Protein AF-A0A968APL3-F1 (afdb_monomer_lite)

Radius of gyration: 13.15 Å; chains: 1; bounding box: 33×28×32 Å

Secondary structure (DSSP, 8-state):
-EEEE--S-SS-TTEEEEEHHHHHHHT--TT-EEEEEEE-TTS-EEEEEEEEEEEE--S-HHHHHH-EEE-HHHHHHHTT-TT-----

Foldseek 3Di:
DFPDFDDDDDPQQQAKEAQQQLCVVVVHDQQDKDKDWDQAPVRDIFIDIHGYGGYDDPVDPVRSNDPMDHDPVNVCVRRVVVPDDDDD

Sequence (88 aa):
KIEAGKFFEGDTSNKVIVGYKLLENLNAEIGDSIVILAQGYDGILGNLIFEIWGTVKTGSGEFDRGAVFIGLSKLQELLAMGGRLSVI

pLDDT: mean 85.05, std 13.17, range [43.41, 96.0]

Structure (mmCIF, N/CA/C/O backbone):
data_AF-A0A968APL3-F1
#
_entry.id   AF-A0A968APL3-F1
#
loop_
_atom_site.group_PDB
_atom_site.id
_atom_site.type_symbol
_atom_site.label_atom_id
_atom_site.label_alt_id
_atom_site.label_comp_id
_atom_site.label_asym_id
_atom_site.label_entity_id
_atom_site.label_seq_id
_atom_site.pdbx_PDB_ins_code
_atom_site.Cartn_x
_atom_site.Cartn_y
_atom_site.Cartn_z
_atom_site.occupancy
_atom_site.B_iso_or_equiv
_atom_site.auth_seq_id
_atom_site.auth_comp_id
_atom_site.auth_asym_id
_atom_site.auth_atom_id
_atom_site.pdbx_PDB_model_num
ATOM 1 N N . LYS A 1 1 ? -1.257 -0.427 14.545 1.00 56.50 1 LYS A N 1
ATOM 2 C CA . LYS A 1 1 ? -1.970 -1.701 14.840 1.00 56.50 1 LYS A CA 1
ATOM 3 C C . LYS A 1 1 ? -2.789 -2.049 13.599 1.00 56.50 1 LYS A C 1
ATOM 5 O O . LYS A 1 1 ? -3.345 -1.124 13.019 1.00 56.50 1 LYS A O 1
ATOM 10 N N . ILE A 1 2 ? -2.814 -3.305 13.146 1.00 59.69 2 ILE A N 1
ATOM 11 C CA . ILE A 1 2 ? -3.699 -3.706 12.033 1.00 59.69 2 ILE A CA 1
ATOM 12 C C . ILE A 1 2 ? -5.129 -3.661 12.570 1.00 59.69 2 ILE A C 1
ATOM 14 O O . ILE A 1 2 ? -5.379 -4.238 13.630 1.00 59.69 2 ILE A O 1
ATOM 18 N N . GLU A 1 3 ? -6.020 -2.923 11.909 1.00 65.50 3 GLU A N 1
ATOM 19 C CA . GLU A 1 3 ? -7.427 -2.862 12.333 1.00 65.50 3 GLU A CA 1
ATOM 20 C C . GLU A 1 3 ? -8.275 -3.943 11.660 1.00 65.50 3 GLU A C 1
ATOM 22 O O . GLU A 1 3 ? -9.126 -4.521 12.331 1.00 65.50 3 GLU A O 1
ATOM 27 N N . ALA A 1 4 ? -8.002 -4.286 10.396 1.00 65.06 4 ALA A N 1
ATOM 28 C CA . ALA A 1 4 ? -8.659 -5.395 9.706 1.00 65.06 4 ALA A CA 1
ATOM 29 C C . ALA A 1 4 ? -7.769 -5.985 8.596 1.00 65.06 4 ALA A C 1
ATOM 31 O O . ALA A 1 4 ? -6.962 -5.275 7.993 1.00 65.06 4 ALA A O 1
ATOM 32 N N . GLY A 1 5 ? -7.925 -7.285 8.327 1.00 64.00 5 GLY A N 1
ATOM 33 C CA . GLY A 1 5 ? -7.109 -8.047 7.371 1.00 64.00 5 GLY A CA 1
ATOM 34 C C . GLY A 1 5 ? -5.965 -8.831 8.025 1.00 64.00 5 GLY A C 1
ATOM 35 O O . GLY A 1 5 ? -5.837 -8.873 9.250 1.00 64.00 5 GLY A O 1
ATOM 36 N N . LYS A 1 6 ? -5.136 -9.488 7.206 1.00 63.09 6 LYS A N 1
ATOM 37 C CA . LYS A 1 6 ? -3.947 -10.225 7.672 1.00 63.09 6 LYS A CA 1
ATOM 38 C C . LYS A 1 6 ? -2.676 -9.469 7.285 1.00 63.09 6 LYS A C 1
ATOM 40 O O . LYS A 1 6 ? -2.607 -8.881 6.211 1.00 63.09 6 LYS A O 1
ATOM 45 N N . PHE A 1 7 ? -1.655 -9.493 8.143 1.00 61.28 7 PHE A N 1
ATOM 46 C CA . PHE A 1 7 ? -0.314 -9.063 7.732 1.00 61.28 7 PHE A CA 1
ATOM 47 C C . PHE A 1 7 ? 0.249 -10.060 6.708 1.00 61.28 7 PHE A C 1
ATOM 49 O O . PHE A 1 7 ? -0.271 -11.169 6.597 1.00 61.28 7 PHE A O 1
ATOM 56 N N . PHE 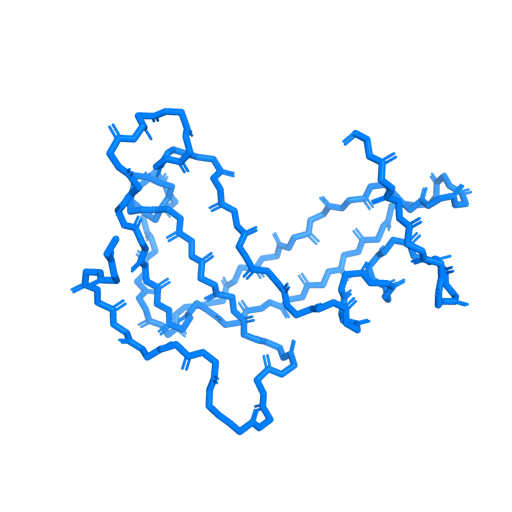A 1 8 ? 1.265 -9.665 5.940 1.00 59.69 8 PHE A N 1
ATOM 57 C CA . PHE A 1 8 ? 1.835 -10.480 4.862 1.00 59.69 8 PHE A CA 1
ATOM 58 C C . PHE A 1 8 ? 2.197 -11.910 5.336 1.00 59.69 8 PHE A C 1
ATOM 60 O O . PHE A 1 8 ? 3.212 -12.108 5.997 1.00 59.69 8 PHE A O 1
ATOM 67 N N . GLU A 1 9 ? 1.372 -12.907 4.997 1.00 56.94 9 GLU A N 1
ATOM 68 C CA . GLU A 1 9 ? 1.604 -14.339 5.237 1.00 56.94 9 GLU A CA 1
ATOM 69 C C . GLU A 1 9 ? 1.488 -15.086 3.897 1.00 56.94 9 GLU A C 1
ATOM 71 O O . GLU A 1 9 ? 0.444 -15.031 3.245 1.00 56.94 9 GLU A O 1
ATOM 76 N N . GLY A 1 10 ? 2.549 -15.786 3.476 1.00 61.19 10 GLY A N 1
ATOM 77 C CA . GLY A 1 10 ? 2.599 -16.517 2.197 1.00 61.19 10 GLY A CA 1
ATOM 78 C C . GLY A 1 10 ? 2.973 -15.654 0.981 1.00 61.19 10 GLY A C 1
ATOM 79 O O . GLY A 1 10 ? 3.508 -14.553 1.131 1.00 61.19 10 GLY A O 1
ATOM 80 N N . ASP A 1 11 ? 2.713 -16.158 -0.235 1.00 62.72 11 ASP A N 1
ATOM 81 C CA . ASP A 1 11 ? 2.908 -15.389 -1.474 1.00 62.72 11 ASP A CA 1
ATOM 82 C C . ASP A 1 11 ? 1.864 -14.269 -1.551 1.00 62.72 11 ASP A C 1
ATOM 84 O O . ASP A 1 11 ? 0.698 -14.455 -1.898 1.00 62.72 11 ASP A O 1
ATOM 88 N N . THR A 1 12 ? 2.298 -13.093 -1.122 1.00 66.12 12 THR A N 1
ATOM 89 C CA . THR A 1 12 ? 1.502 -11.870 -1.023 1.00 66.12 12 THR A CA 1
ATOM 90 C C . THR A 1 12 ? 2.017 -10.810 -1.986 1.00 66.12 12 THR A C 1
ATOM 92 O O . THR A 1 12 ? 1.780 -9.620 -1.799 1.00 66.12 12 THR A O 1
ATOM 95 N N . SER A 1 13 ? 2.726 -11.250 -3.028 1.00 73.44 13 SER A N 1
ATOM 96 C CA . SER A 1 13 ? 3.386 -10.381 -3.994 1.00 73.44 13 SER A CA 1
ATOM 97 C C . SER A 1 13 ? 2.433 -9.315 -4.551 1.00 73.44 13 SER A C 1
ATOM 99 O O . SER A 1 13 ? 2.774 -8.142 -4.505 1.00 73.44 13 SER A O 1
ATOM 101 N N . ASN A 1 14 ? 1.205 -9.668 -4.940 1.00 86.56 14 ASN A N 1
ATOM 102 C CA . ASN A 1 14 ? 0.221 -8.719 -5.491 1.00 86.56 14 ASN A CA 1
ATOM 103 C C . ASN A 1 14 ? -0.794 -8.176 -4.465 1.00 86.56 14 ASN A C 1
ATOM 105 O O . ASN A 1 14 ? -1.902 -7.791 -4.836 1.00 86.56 14 ASN A O 1
ATOM 109 N N . LYS A 1 15 ? -0.440 -8.144 -3.177 1.00 92.25 15 LYS A N 1
ATOM 110 C CA . LYS A 1 15 ? -1.318 -7.659 -2.103 1.00 92.25 15 LYS A CA 1
ATOM 111 C C . LYS A 1 15 ? -0.776 -6.393 -1.459 1.00 92.25 15 LYS A C 1
ATOM 113 O O . LYS A 1 15 ? 0.437 -6.216 -1.346 1.00 92.25 15 LYS A O 1
ATOM 118 N N . VAL A 1 16 ? -1.683 -5.535 -1.000 1.00 94.00 16 VAL A N 1
ATOM 119 C CA . VAL A 1 16 ? -1.338 -4.280 -0.318 1.00 94.00 16 VAL A CA 1
ATOM 120 C C . VAL A 1 16 ? -2.118 -4.085 0.971 1.00 94.00 16 VAL A C 1
ATOM 122 O O . VAL A 1 16 ? -3.237 -4.573 1.131 1.00 94.00 16 VAL A O 1
ATOM 125 N N . ILE A 1 17 ? -1.511 -3.336 1.891 1.00 93.44 17 ILE A N 1
ATOM 126 C CA . ILE A 1 17 ? -2.186 -2.796 3.073 1.00 93.44 17 ILE A CA 1
ATOM 127 C C . ILE A 1 17 ? -2.285 -1.288 2.89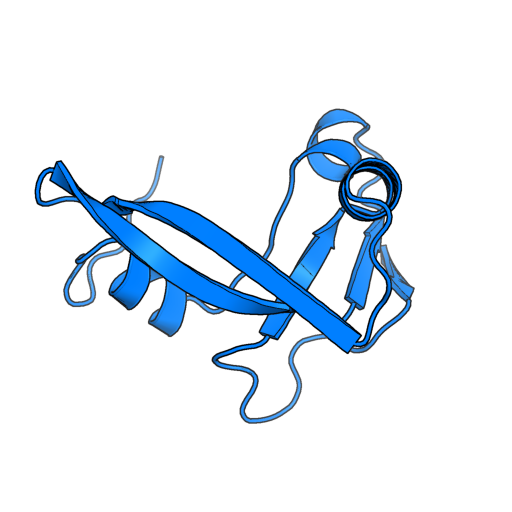3 1.00 93.44 17 ILE A C 1
ATOM 129 O O . ILE A 1 17 ? -1.277 -0.630 2.643 1.00 93.44 17 ILE A O 1
ATOM 133 N N . VAL A 1 18 ? -3.481 -0.735 3.044 1.00 94.62 18 VAL A N 1
ATOM 134 C CA . VAL A 1 18 ? -3.727 0.705 2.888 1.00 94.62 18 VAL A CA 1
ATOM 135 C C . VAL A 1 18 ? -4.075 1.354 4.225 1.00 94.62 18 VAL A C 1
ATOM 137 O O . VAL A 1 18 ? -4.533 0.690 5.153 1.00 94.62 18 VAL A O 1
ATOM 140 N N . GLY A 1 19 ? -3.839 2.657 4.365 1.00 95.25 19 GLY A N 1
ATOM 141 C CA . GLY A 1 19 ? -4.346 3.412 5.513 1.00 95.25 19 GLY A CA 1
ATOM 142 C C . GLY A 1 19 ? -5.880 3.415 5.547 1.00 95.25 19 GLY A C 1
ATOM 143 O O . GLY A 1 19 ? -6.522 3.498 4.500 1.00 95.25 19 GLY A O 1
ATOM 144 N N . TYR A 1 20 ? -6.490 3.344 6.735 1.00 94.25 20 TYR A N 1
ATOM 145 C CA . TYR A 1 20 ? -7.957 3.237 6.831 1.00 94.25 20 TYR A CA 1
ATOM 146 C C . TYR A 1 20 ? -8.707 4.429 6.230 1.00 94.25 20 TYR A C 1
ATOM 148 O O . TYR A 1 20 ? -9.730 4.228 5.586 1.00 94.25 20 TYR A O 1
ATOM 156 N N . LYS A 1 21 ? -8.178 5.654 6.352 1.00 95.06 21 LYS A N 1
ATOM 157 C CA . LYS A 1 21 ? -8.806 6.825 5.721 1.00 95.06 21 LYS A CA 1
ATOM 158 C C . LYS A 1 21 ? -8.593 6.845 4.215 1.00 95.06 21 LYS A C 1
ATOM 160 O O . LYS A 1 21 ? -9.431 7.375 3.501 1.00 95.06 21 LYS A O 1
ATOM 165 N N . LEU A 1 22 ? -7.481 6.297 3.718 1.00 95.25 22 LEU A N 1
ATOM 166 C CA . LEU A 1 22 ? -7.284 6.132 2.277 1.00 95.25 22 LEU A CA 1
ATOM 167 C C . LEU A 1 22 ? -8.330 5.171 1.697 1.00 95.25 22 LEU A C 1
ATOM 169 O O . LEU A 1 22 ? -8.926 5.480 0.672 1.00 95.25 22 LEU A O 1
ATOM 173 N N . LEU A 1 23 ? -8.580 4.051 2.380 1.00 94.44 23 LEU A N 1
ATOM 174 C CA . LEU A 1 23 ? -9.617 3.090 2.006 1.00 94.44 23 LEU A CA 1
ATOM 175 C C . LEU A 1 23 ? -11.005 3.754 1.940 1.00 94.44 23 LEU A C 1
ATOM 177 O O . LEU A 1 23 ? -11.694 3.634 0.929 1.00 94.44 23 LEU A O 1
ATOM 181 N N . GLU A 1 24 ? -11.368 4.521 2.977 1.00 94.56 24 GLU A N 1
ATOM 182 C CA . GLU A 1 24 ? -12.615 5.303 3.024 1.00 94.56 24 GLU A CA 1
ATOM 183 C C . GLU A 1 24 ? -12.702 6.321 1.874 1.00 94.56 24 GLU A C 1
ATOM 185 O O . GLU A 1 24 ? -13.729 6.415 1.208 1.00 94.56 24 GLU A O 1
ATOM 190 N N . ASN A 1 25 ? -11.617 7.054 1.597 1.00 95.38 25 ASN A N 1
ATOM 191 C CA . ASN A 1 25 ? -11.575 8.056 0.527 1.00 95.38 25 ASN A CA 1
ATOM 192 C C . ASN A 1 25 ? -11.745 7.447 -0.870 1.00 95.38 25 ASN A C 1
ATOM 194 O O . ASN A 1 25 ? -12.288 8.099 -1.761 1.00 95.38 25 ASN A O 1
ATOM 198 N N . LEU A 1 26 ? -11.250 6.224 -1.070 1.00 94.06 26 LEU A N 1
ATOM 199 C CA . LEU A 1 26 ? -11.401 5.478 -2.318 1.00 94.06 26 LEU A CA 1
ATOM 200 C C . LEU A 1 26 ? -12.760 4.773 -2.422 1.00 94.06 26 LEU A C 1
ATOM 202 O O . LEU A 1 26 ? -13.080 4.268 -3.495 1.00 94.06 26 LEU A O 1
ATOM 206 N N . ASN A 1 27 ? -13.549 4.749 -1.339 1.00 95.69 27 ASN A N 1
ATOM 207 C CA . ASN A 1 27 ? -14.788 3.981 -1.220 1.00 95.69 27 ASN A CA 1
ATOM 208 C C . ASN A 1 27 ? -14.601 2.518 -1.669 1.00 95.69 27 ASN A C 1
ATOM 210 O O . ASN A 1 27 ? -15.398 1.990 -2.445 1.00 95.69 27 ASN A O 1
ATOM 214 N N . ALA A 1 28 ? -13.503 1.914 -1.213 1.00 95.38 28 ALA A N 1
ATOM 215 C CA . ALA A 1 28 ? -13.106 0.545 -1.519 1.00 95.38 28 ALA A CA 1
ATOM 216 C C . ALA A 1 28 ? -13.182 -0.334 -0.265 1.00 95.38 28 ALA A C 1
ATOM 218 O O . ALA A 1 28 ? -13.143 0.159 0.863 1.00 95.38 28 ALA A O 1
ATOM 219 N N . GLU A 1 29 ? -13.234 -1.644 -0.457 1.00 94.38 29 GLU A N 1
ATOM 220 C CA . GLU A 1 29 ? -13.274 -2.638 0.611 1.00 94.38 29 GLU A CA 1
ATOM 221 C C . GLU A 1 29 ? -12.064 -3.586 0.549 1.00 94.38 29 GLU A C 1
ATOM 223 O O . GLU A 1 29 ? -11.309 -3.639 -0.423 1.00 94.38 29 GLU A O 1
ATOM 228 N N . ILE A 1 30 ? -11.836 -4.346 1.624 1.00 93.56 30 ILE A N 1
ATOM 229 C CA . ILE A 1 30 ? -10.847 -5.433 1.596 1.00 93.56 30 ILE A CA 1
ATOM 230 C C . ILE A 1 30 ? -11.333 -6.491 0.597 1.00 93.56 30 ILE A C 1
ATOM 232 O O . ILE A 1 30 ? -12.457 -6.972 0.709 1.00 93.56 30 ILE A O 1
ATOM 236 N N . GLY A 1 31 ? -10.468 -6.878 -0.339 1.00 93.62 31 GLY A N 1
ATOM 237 C CA . GLY A 1 31 ? -10.785 -7.742 -1.478 1.00 93.62 31 GLY A CA 1
ATOM 238 C C . GLY A 1 31 ? -10.927 -6.984 -2.800 1.00 93.62 31 GLY A C 1
ATOM 239 O O . GLY A 1 31 ? -10.789 -7.597 -3.858 1.00 93.62 31 GLY A O 1
ATOM 240 N N . ASP A 1 32 ? -11.120 -5.661 -2.764 1.00 96.00 32 ASP A N 1
ATOM 241 C CA . ASP A 1 32 ? -11.116 -4.845 -3.977 1.00 96.00 32 ASP A CA 1
ATOM 242 C C . ASP A 1 32 ? -9.705 -4.695 -4.548 1.00 96.00 32 ASP A C 1
ATOM 244 O O . ASP A 1 32 ? -8.692 -4.853 -3.862 1.00 96.00 32 ASP A O 1
ATOM 248 N N . SER A 1 33 ? -9.635 -4.363 -5.836 1.00 95.19 33 SER A N 1
ATOM 249 C CA . SER A 1 33 ? -8.375 -4.099 -6.527 1.00 95.19 33 SER A CA 1
ATOM 250 C C . SER A 1 33 ? -8.140 -2.604 -6.716 1.00 95.19 33 SER A C 1
ATOM 252 O O . SER A 1 33 ? -9.046 -1.868 -7.101 1.00 95.19 33 SER A O 1
ATOM 254 N N . ILE A 1 34 ? -6.897 -2.166 -6.521 1.00 94.00 34 ILE A N 1
ATOM 255 C CA . ILE A 1 34 ? -6.448 -0.801 -6.807 1.00 94.00 34 ILE A CA 1
ATOM 256 C C . ILE A 1 34 ? -5.310 -0.806 -7.823 1.00 94.00 34 ILE A C 1
ATOM 258 O O . ILE A 1 34 ? -4.482 -1.717 -7.848 1.00 94.00 34 ILE A O 1
ATOM 262 N N . VAL A 1 35 ? -5.253 0.238 -8.648 1.00 94.69 35 VAL A N 1
ATOM 263 C CA . VAL A 1 35 ? -4.121 0.500 -9.544 1.00 94.69 35 VAL A CA 1
ATOM 264 C C . VAL A 1 35 ? -3.197 1.500 -8.865 1.00 94.69 35 VAL A C 1
ATOM 266 O O . VAL A 1 35 ? -3.633 2.586 -8.485 1.00 94.69 35 VAL A O 1
ATOM 269 N N . ILE A 1 36 ? -1.917 1.160 -8.747 1.00 93.06 36 ILE A N 1
ATOM 270 C CA . ILE A 1 36 ? -0.887 2.083 -8.271 1.00 93.06 36 ILE A CA 1
ATOM 271 C C . ILE A 1 36 ? -0.087 2.560 -9.474 1.00 93.06 36 ILE A C 1
ATOM 273 O O . ILE A 1 36 ? 0.462 1.751 -10.221 1.00 93.06 36 ILE A O 1
ATOM 277 N N . LEU A 1 37 ? -0.027 3.880 -9.637 1.00 93.81 37 LEU A N 1
ATOM 278 C CA . LEU A 1 37 ? 0.765 4.558 -10.655 1.00 93.81 37 LEU A CA 1
ATOM 279 C C . LEU A 1 37 ? 1.976 5.199 -9.986 1.00 93.81 37 LEU A C 1
ATOM 281 O O . LEU A 1 37 ? 1.826 5.908 -8.991 1.00 93.81 37 LEU A O 1
ATOM 285 N N . ALA A 1 38 ? 3.163 4.979 -10.538 1.00 91.38 38 ALA A N 1
ATOM 286 C CA . ALA A 1 38 ? 4.370 5.630 -10.056 1.00 91.38 38 ALA A CA 1
ATOM 287 C C . ALA A 1 38 ? 5.345 5.874 -11.201 1.00 91.38 38 ALA A C 1
ATOM 289 O O . ALA A 1 38 ? 5.443 5.081 -12.134 1.00 91.38 38 ALA A O 1
ATOM 290 N N . GLN A 1 39 ? 6.077 6.981 -11.125 1.00 90.94 39 GLN A N 1
ATOM 291 C CA . GLN A 1 39 ? 7.190 7.211 -12.031 1.00 90.94 39 GLN A CA 1
ATOM 292 C C . GLN A 1 39 ? 8.372 6.351 -11.581 1.00 90.94 39 GLN A C 1
ATOM 294 O O . GLN A 1 39 ? 8.847 6.482 -10.452 1.00 90.94 39 GLN A O 1
ATOM 299 N N . GLY A 1 40 ? 8.820 5.463 -12.462 1.00 89.31 40 GLY A N 1
ATOM 300 C CA . GLY A 1 40 ? 10.001 4.649 -12.256 1.00 89.31 40 GLY A CA 1
ATOM 301 C C . GLY A 1 40 ? 11.282 5.471 -12.267 1.00 89.31 40 GLY A C 1
ATOM 302 O O . GLY A 1 40 ? 11.317 6.633 -12.675 1.00 89.31 40 GLY A O 1
ATOM 303 N N . TYR A 1 41 ? 12.368 4.844 -11.821 1.00 86.50 41 TYR A N 1
ATOM 304 C CA . TYR A 1 41 ? 13.700 5.450 -11.824 1.00 86.50 41 TYR A CA 1
ATOM 305 C C . TYR A 1 41 ? 14.173 5.834 -13.237 1.00 86.50 41 TYR A C 1
ATOM 307 O O . TYR A 1 41 ? 14.952 6.766 -13.414 1.00 86.50 41 TYR A O 1
ATOM 315 N N . ASP A 1 42 ? 13.687 5.123 -14.247 1.00 87.19 42 ASP A N 1
ATOM 316 C CA . ASP A 1 42 ? 13.908 5.395 -15.666 1.00 87.19 42 ASP A CA 1
ATOM 317 C C . ASP A 1 42 ? 13.056 6.558 -16.213 1.00 87.19 42 ASP A C 1
ATOM 319 O O . ASP A 1 42 ? 13.161 6.904 -17.390 1.00 87.19 42 ASP A O 1
ATOM 323 N N . GLY A 1 43 ? 12.222 7.180 -15.373 1.00 87.56 43 GLY A N 1
ATOM 324 C CA . GLY A 1 43 ? 11.307 8.254 -15.746 1.00 87.56 43 GLY A CA 1
ATOM 325 C C . GLY A 1 43 ? 10.015 7.771 -16.409 1.00 87.56 43 GLY A C 1
ATOM 326 O O . GLY A 1 43 ? 9.154 8.603 -16.709 1.00 87.56 43 GLY A O 1
ATOM 327 N N . ILE A 1 44 ? 9.851 6.460 -16.613 1.00 89.75 44 ILE A N 1
ATOM 328 C CA . ILE A 1 44 ? 8.678 5.861 -17.250 1.00 89.75 44 ILE A CA 1
ATOM 329 C C . ILE A 1 44 ? 7.566 5.693 -16.213 1.00 89.75 44 ILE A C 1
ATOM 331 O O . ILE A 1 44 ? 7.808 5.351 -15.059 1.00 89.75 44 ILE A O 1
ATOM 335 N N . LEU A 1 45 ? 6.318 5.942 -16.614 1.00 91.62 45 LEU A N 1
ATOM 336 C CA . LEU A 1 45 ? 5.168 5.715 -15.745 1.00 91.62 45 LEU A CA 1
ATOM 337 C C . LEU A 1 45 ? 4.864 4.212 -15.656 1.00 91.62 45 LEU A C 1
ATOM 339 O O . LEU A 1 45 ? 4.341 3.619 -16.600 1.00 91.62 45 LEU A O 1
ATOM 343 N N . GLY A 1 46 ? 5.177 3.613 -14.511 1.00 90.50 46 GLY A N 1
ATOM 344 C CA . GLY A 1 46 ? 4.792 2.255 -14.157 1.00 90.50 46 GLY A CA 1
ATOM 345 C C . GLY A 1 46 ? 3.365 2.203 -13.616 1.00 90.50 46 GLY A C 1
ATOM 346 O O . GLY A 1 46 ? 2.891 3.136 -12.961 1.00 90.50 46 GLY A O 1
ATOM 347 N N . ASN A 1 47 ? 2.679 1.092 -13.877 1.00 93.56 47 ASN A N 1
ATOM 348 C CA . ASN A 1 47 ? 1.399 0.777 -13.257 1.00 93.56 47 ASN A CA 1
ATOM 349 C C . ASN A 1 47 ? 1.356 -0.695 -12.848 1.00 93.56 47 ASN A C 1
ATOM 351 O O . ASN A 1 47 ? 1.833 -1.551 -13.588 1.00 93.56 47 ASN A O 1
ATOM 355 N N . LEU A 1 48 ? 0.787 -0.975 -11.677 1.00 93.38 48 LEU A N 1
ATOM 356 C CA . LEU A 1 48 ? 0.505 -2.332 -11.212 1.00 93.38 48 LEU A CA 1
ATOM 357 C C . LEU A 1 48 ? -0.852 -2.379 -10.509 1.00 93.38 48 LEU A C 1
ATOM 359 O O . LEU A 1 48 ? -1.276 -1.401 -9.889 1.00 93.38 48 LEU A O 1
ATOM 363 N N . ILE A 1 49 ? -1.513 -3.532 -10.598 1.00 94.50 49 ILE A N 1
ATOM 364 C CA . ILE A 1 49 ? -2.779 -3.819 -9.919 1.00 94.50 49 ILE A CA 1
ATOM 365 C C . ILE A 1 49 ? -2.481 -4.623 -8.656 1.00 94.50 49 ILE A C 1
ATOM 367 O O . ILE A 1 49 ? -1.734 -5.602 -8.707 1.00 94.50 49 ILE A O 1
ATOM 371 N N . PHE A 1 50 ? -3.093 -4.231 -7.542 1.00 94.62 50 PHE A N 1
ATOM 372 C CA . PHE A 1 50 ? -2.979 -4.925 -6.266 1.00 94.62 50 PHE A CA 1
ATOM 373 C C . PHE A 1 50 ? -4.347 -5.175 -5.643 1.00 94.62 50 PHE A C 1
ATOM 375 O O . PHE A 1 50 ? -5.218 -4.311 -5.698 1.00 94.62 50 PHE A O 1
ATOM 382 N N . GLU A 1 51 ? -4.504 -6.325 -4.992 1.00 94.75 51 GLU A N 1
ATOM 383 C CA . GLU A 1 51 ? -5.655 -6.618 -4.136 1.00 94.75 51 GLU A CA 1
ATOM 384 C C . GLU A 1 51 ? -5.440 -5.990 -2.750 1.00 94.75 51 GLU A C 1
ATOM 386 O O . GLU A 1 51 ? -4.385 -6.165 -2.123 1.00 94.75 51 GLU A O 1
ATOM 391 N N . ILE A 1 52 ? -6.442 -5.269 -2.249 1.00 94.44 52 ILE A N 1
ATOM 392 C CA . ILE A 1 52 ? -6.454 -4.747 -0.885 1.00 94.44 52 ILE A CA 1
ATOM 393 C C . ILE A 1 52 ? -6.644 -5.922 0.067 1.00 94.44 52 ILE A C 1
ATOM 395 O O . ILE A 1 52 ? -7.722 -6.496 0.177 1.00 94.44 52 ILE A O 1
ATOM 399 N N . TRP A 1 53 ? -5.595 -6.253 0.809 1.00 92.50 53 TRP A N 1
ATOM 400 C CA . TRP A 1 53 ? -5.596 -7.392 1.725 1.00 92.50 53 TRP A CA 1
ATOM 401 C C . TRP A 1 53 ? -5.876 -7.001 3.178 1.00 92.50 53 TRP A C 1
ATOM 403 O O . TRP A 1 53 ? -6.241 -7.833 4.014 1.00 92.50 53 TRP A O 1
ATOM 413 N N . GLY A 1 54 ? -5.703 -5.722 3.496 1.00 91.81 54 GLY A N 1
ATOM 414 C CA . GLY A 1 54 ? -5.957 -5.213 4.829 1.00 91.81 54 GLY A CA 1
ATOM 415 C C . GLY A 1 54 ? -5.819 -3.709 4.938 1.00 91.81 54 GLY A C 1
ATOM 416 O O . GLY A 1 54 ? -5.431 -3.010 4.000 1.00 91.81 54 GLY A O 1
ATOM 417 N N . THR A 1 55 ? -6.114 -3.228 6.139 1.00 93.25 55 THR A N 1
ATOM 418 C CA . THR A 1 55 ? -6.032 -1.818 6.491 1.00 93.25 55 THR A CA 1
ATOM 419 C C . THR A 1 55 ? -5.283 -1.603 7.798 1.00 93.25 55 THR A C 1
ATOM 421 O O . THR A 1 55 ? -5.317 -2.428 8.722 1.00 93.25 55 THR A O 1
ATOM 424 N N . VAL A 1 56 ? -4.581 -0.476 7.886 1.00 92.38 56 VAL A N 1
ATOM 425 C CA . VAL A 1 56 ? -3.794 -0.108 9.059 1.00 92.38 56 VAL A CA 1
ATOM 426 C C . VAL A 1 56 ? -4.209 1.247 9.612 1.00 92.38 56 VAL A C 1
ATOM 428 O O . VAL A 1 56 ? -4.482 2.203 8.886 1.00 92.38 56 VAL A O 1
ATOM 431 N N . LYS A 1 57 ? -4.193 1.319 10.944 1.00 92.69 57 LYS A N 1
ATOM 432 C CA . LYS A 1 57 ? -4.287 2.556 11.709 1.00 92.69 57 LYS A CA 1
ATOM 433 C C . LYS A 1 57 ? -2.969 2.796 12.422 1.00 92.69 57 LYS A C 1
ATOM 435 O O . LYS A 1 57 ? -2.531 2.009 13.275 1.00 92.69 57 LYS A O 1
ATOM 440 N N . THR A 1 58 ? -2.320 3.872 12.012 1.00 85.69 58 THR A N 1
ATOM 441 C CA . THR A 1 58 ? -0.976 4.266 12.437 1.00 85.69 58 THR A CA 1
ATOM 442 C C . THR A 1 58 ? -1.015 5.278 13.580 1.00 85.69 58 THR A C 1
ATOM 444 O O . THR A 1 58 ? -0.036 5.409 14.305 1.00 85.69 58 THR A O 1
ATOM 447 N N . GLY A 1 59 ? -2.149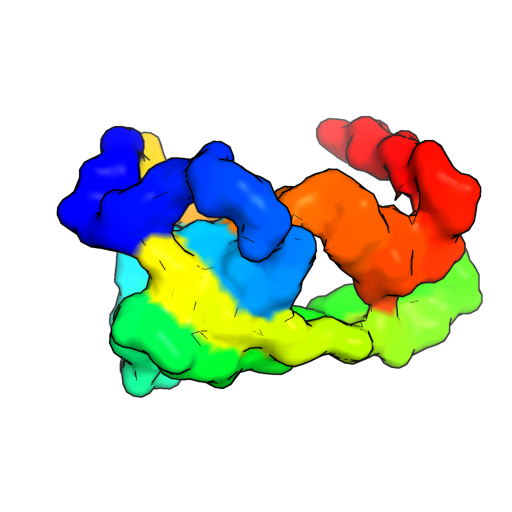 5.965 13.774 1.00 86.81 59 GLY A N 1
ATOM 448 C CA . GLY A 1 59 ? -2.305 7.034 14.765 1.00 86.81 59 GLY A CA 1
ATOM 449 C C . GLY A 1 59 ? -1.832 8.401 14.261 1.00 86.81 59 GLY A C 1
ATOM 450 O O . GLY A 1 59 ? -2.167 9.416 14.867 1.00 86.81 59 GLY A O 1
ATOM 451 N N . SER A 1 60 ? -1.121 8.443 13.129 1.00 91.75 60 SER A N 1
ATOM 452 C CA . SER A 1 60 ? -0.841 9.670 12.391 1.00 91.75 60 SER A CA 1
ATOM 453 C C . SER A 1 60 ? -1.869 9.838 11.282 1.00 91.75 60 SER A C 1
ATOM 455 O O . SER A 1 60 ? -1.948 9.033 10.355 1.00 91.75 60 SER A O 1
ATOM 457 N N . GLY A 1 61 ? -2.627 10.933 11.344 1.00 90.19 61 GLY A N 1
ATOM 458 C CA . GLY A 1 61 ? -3.655 11.220 10.349 1.00 90.19 61 GLY A CA 1
ATOM 459 C C . GLY A 1 61 ? -3.115 11.357 8.923 1.00 90.19 61 GLY A C 1
ATOM 460 O O . GLY A 1 61 ? -3.877 11.163 7.983 1.00 90.19 61 GLY A O 1
ATOM 461 N N . GLU A 1 62 ? -1.833 11.687 8.753 1.00 91.94 62 GLU A N 1
ATOM 462 C CA . GLU A 1 62 ? -1.189 11.770 7.440 1.00 91.94 62 GLU A CA 1
ATOM 463 C C . GLU A 1 62 ? -0.993 10.382 6.822 1.00 91.94 62 GLU A C 1
ATOM 465 O O . GLU A 1 62 ? -1.501 10.117 5.733 1.00 91.94 62 GLU A O 1
ATOM 470 N N . PHE A 1 63 ? -0.370 9.461 7.561 1.00 90.56 63 PHE A N 1
ATOM 471 C CA . PHE A 1 63 ? -0.192 8.079 7.112 1.00 90.56 63 PHE A CA 1
ATOM 472 C C . PHE A 1 63 ? -1.531 7.357 6.955 1.00 90.56 63 PHE A C 1
ATOM 474 O O . PHE A 1 63 ? -1.735 6.649 5.976 1.00 90.56 63 PHE A O 1
ATOM 481 N N . ASP A 1 64 ? -2.486 7.592 7.853 1.00 93.56 64 ASP A N 1
ATOM 482 C CA . ASP A 1 64 ? -3.813 6.983 7.751 1.00 93.56 64 ASP A CA 1
ATOM 483 C C . ASP A 1 64 ? -4.549 7.385 6.455 1.00 93.56 64 ASP A C 1
ATOM 485 O O . ASP A 1 64 ? -5.369 6.611 5.962 1.00 93.56 64 ASP A O 1
ATOM 489 N N . ARG A 1 65 ? -4.258 8.573 5.897 1.00 94.50 65 ARG A N 1
ATOM 490 C CA . ARG A 1 65 ? -4.869 9.105 4.664 1.00 94.50 65 ARG A CA 1
ATOM 491 C C . ARG A 1 65 ? -4.110 8.789 3.377 1.00 94.50 65 ARG A C 1
ATOM 493 O O . ARG A 1 65 ? -4.705 8.943 2.317 1.00 94.50 65 ARG A O 1
ATOM 500 N N . GLY A 1 66 ? -2.832 8.416 3.447 1.00 90.25 66 GLY A N 1
ATOM 501 C CA . GLY A 1 66 ? -1.983 8.322 2.251 1.00 90.25 66 GLY A CA 1
ATOM 502 C C . GLY A 1 66 ? -1.030 7.133 2.192 1.00 90.25 66 GLY A C 1
ATOM 503 O O . GLY A 1 66 ? -0.397 6.928 1.162 1.00 90.25 66 GLY A O 1
ATOM 504 N N . ALA A 1 67 ? -0.900 6.343 3.257 1.00 91.81 67 ALA A N 1
ATOM 505 C CA . ALA A 1 67 ? 0.039 5.230 3.269 1.00 91.81 67 ALA A CA 1
ATOM 506 C C . ALA A 1 67 ? -0.491 4.023 2.484 1.00 91.81 67 ALA A C 1
ATOM 508 O O . ALA A 1 67 ? -1.631 3.589 2.673 1.00 91.81 67 ALA A O 1
ATOM 509 N N . VAL A 1 68 ? 0.393 3.433 1.680 1.00 93.19 68 VAL A N 1
ATOM 510 C CA . VAL A 1 68 ? 0.217 2.122 1.054 1.00 93.19 68 VAL A CA 1
ATOM 511 C C . VAL A 1 68 ? 1.474 1.301 1.316 1.00 93.19 68 VAL A C 1
ATOM 513 O O . VAL A 1 68 ? 2.585 1.744 1.035 1.00 93.19 68 VAL A O 1
ATOM 516 N N . PHE A 1 69 ? 1.305 0.101 1.859 1.00 91.25 69 PHE A N 1
ATOM 517 C CA . PHE A 1 69 ? 2.386 -0.847 2.099 1.00 91.25 69 PHE A CA 1
ATOM 518 C C . PHE A 1 69 ? 2.349 -1.925 1.019 1.00 91.25 69 PHE A C 1
ATOM 520 O O . PHE A 1 69 ? 1.349 -2.629 0.870 1.00 91.25 69 PHE A O 1
ATOM 527 N N . ILE A 1 70 ? 3.455 -2.042 0.287 1.00 89.56 70 ILE A N 1
ATOM 528 C CA . ILE A 1 70 ? 3.640 -2.945 -0.852 1.00 89.56 70 ILE A CA 1
ATOM 529 C C . ILE A 1 70 ? 4.846 -3.841 -0.556 1.00 89.56 70 ILE A C 1
ATOM 531 O O . ILE A 1 70 ? 5.812 -3.402 0.074 1.00 89.56 70 ILE A O 1
ATOM 535 N N . GLY A 1 71 ? 4.822 -5.087 -1.028 1.00 87.62 71 GLY A N 1
ATOM 536 C CA . GLY A 1 71 ? 5.997 -5.953 -0.981 1.00 87.62 71 GLY A CA 1
ATOM 537 C C . GLY A 1 71 ? 7.178 -5.365 -1.7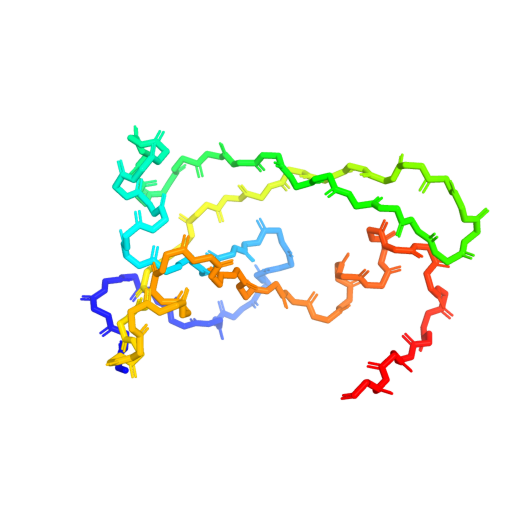65 1.00 87.62 71 GLY A C 1
ATOM 538 O O . GLY A 1 71 ? 7.017 -4.892 -2.891 1.00 87.62 71 GLY A O 1
ATOM 539 N N . LEU A 1 72 ? 8.385 -5.442 -1.197 1.00 86.50 72 LEU A N 1
ATOM 540 C CA . LEU A 1 72 ? 9.593 -4.838 -1.774 1.00 86.50 72 LEU A CA 1
ATOM 541 C C . LEU A 1 72 ? 9.853 -5.272 -3.226 1.00 86.50 72 LEU A C 1
ATOM 543 O O . LEU A 1 72 ? 10.154 -4.437 -4.074 1.00 86.50 72 LEU A O 1
ATOM 547 N N . SER A 1 73 ? 9.702 -6.565 -3.524 1.00 86.62 73 SER A N 1
ATOM 548 C CA . SER A 1 73 ? 9.928 -7.086 -4.877 1.00 86.62 73 SER A CA 1
ATOM 549 C C . SER A 1 73 ? 8.994 -6.444 -5.911 1.00 86.62 73 SER A C 1
ATOM 551 O O . SER A 1 73 ? 9.443 -6.115 -7.006 1.00 86.62 73 SER A O 1
ATOM 553 N N . LYS A 1 74 ? 7.728 -6.184 -5.555 1.00 89.50 74 LYS A N 1
ATOM 554 C CA . LYS A 1 74 ? 6.781 -5.504 -6.448 1.00 89.50 74 LYS A CA 1
ATOM 555 C C . LYS A 1 74 ? 7.001 -4.011 -6.539 1.00 89.50 74 LYS A C 1
ATOM 557 O O . LYS A 1 74 ? 6.821 -3.446 -7.610 1.00 89.50 74 LYS A O 1
ATOM 562 N N . LEU A 1 75 ? 7.447 -3.374 -5.462 1.00 89.75 75 LEU A N 1
ATOM 563 C CA . LEU A 1 75 ? 7.857 -1.976 -5.530 1.00 89.75 75 LEU A CA 1
ATOM 564 C C . LEU A 1 75 ? 9.041 -1.791 -6.496 1.00 89.75 75 LEU A C 1
ATOM 566 O O . LEU A 1 75 ? 9.071 -0.834 -7.264 1.00 89.75 75 LEU A O 1
ATOM 570 N N . GLN A 1 76 ? 9.997 -2.724 -6.495 1.00 89.44 76 GLN A N 1
ATOM 571 C CA . GLN A 1 76 ? 11.130 -2.707 -7.422 1.00 89.44 76 GLN A CA 1
ATOM 572 C C . GLN A 1 76 ? 10.713 -2.918 -8.881 1.00 89.44 76 GLN A C 1
ATOM 574 O O . GLN A 1 76 ? 11.306 -2.299 -9.763 1.00 89.44 76 GLN A O 1
ATOM 579 N N . GLU A 1 77 ? 9.707 -3.762 -9.121 1.00 89.44 77 GLU A N 1
ATOM 580 C CA . GLU A 1 77 ? 9.076 -3.943 -10.433 1.00 89.44 77 GLU A CA 1
ATOM 581 C C . GLU A 1 77 ? 8.375 -2.653 -10.885 1.00 89.44 77 GLU A C 1
ATOM 583 O O . GLU A 1 77 ? 8.694 -2.131 -11.951 1.00 89.44 77 GLU A O 1
ATOM 588 N N . LEU A 1 78 ? 7.504 -2.088 -10.037 1.00 89.88 78 LEU A N 1
ATOM 589 C CA . LEU A 1 78 ? 6.745 -0.865 -10.320 1.00 89.88 78 LEU A CA 1
ATOM 590 C C . LEU A 1 78 ? 7.648 0.318 -10.681 1.00 89.88 78 LEU A C 1
ATOM 592 O O . LEU A 1 78 ? 7.313 1.107 -11.558 1.00 89.88 78 LEU A O 1
ATOM 596 N N . LEU A 1 79 ? 8.778 0.448 -9.986 1.00 90.62 79 LEU A N 1
ATOM 597 C CA . LEU A 1 79 ? 9.689 1.579 -10.137 1.00 90.62 79 LEU A CA 1
ATOM 598 C C . LEU A 1 79 ? 10.854 1.312 -11.104 1.00 90.62 79 LEU A C 1
ATOM 600 O O . LEU A 1 79 ? 11.791 2.111 -11.141 1.00 90.62 79 LEU A O 1
ATOM 604 N N . ALA A 1 80 ? 10.842 0.195 -11.842 1.00 86.88 80 ALA A N 1
ATOM 605 C CA . ALA A 1 80 ? 11.926 -0.209 -12.746 1.00 86.88 80 ALA A CA 1
ATOM 606 C C . ALA A 1 80 ? 13.323 -0.180 -12.079 1.00 86.88 80 ALA A C 1
ATOM 608 O O . ALA A 1 80 ? 14.338 0.150 -12.692 1.00 86.88 80 ALA A O 1
ATOM 609 N N . MET A 1 81 ? 13.393 -0.521 -10.786 1.00 82.31 81 MET A N 1
ATOM 610 C CA . MET A 1 81 ? 14.609 -0.360 -9.981 1.00 82.31 81 MET A CA 1
ATOM 611 C C . MET A 1 81 ? 15.611 -1.509 -10.137 1.00 82.31 81 MET A C 1
ATOM 613 O O . MET A 1 81 ? 16.731 -1.395 -9.642 1.00 82.31 81 MET A O 1
ATOM 617 N N . GLY A 1 82 ? 15.245 -2.617 -10.793 1.00 73.44 82 GLY A N 1
ATOM 618 C CA . GLY A 1 82 ? 16.168 -3.725 -11.082 1.00 73.44 82 GLY A CA 1
ATOM 619 C C . GLY A 1 82 ? 16.911 -4.265 -9.849 1.00 73.44 82 GLY A C 1
ATOM 620 O O . GLY A 1 82 ? 18.099 -4.561 -9.933 1.00 73.44 82 GLY A O 1
ATOM 621 N N . GLY A 1 83 ? 16.248 -4.323 -8.687 1.00 67.69 83 GLY A N 1
ATOM 622 C CA . GLY A 1 83 ? 16.851 -4.754 -7.416 1.00 67.69 83 GLY A CA 1
ATOM 623 C C . GLY A 1 83 ? 17.471 -3.638 -6.563 1.00 67.69 83 GLY A C 1
ATOM 624 O O . GLY A 1 83 ? 17.983 -3.916 -5.479 1.00 67.69 83 GLY A O 1
ATOM 625 N N . ARG A 1 84 ? 17.417 -2.373 -6.999 1.00 70.38 84 ARG A N 1
ATOM 626 C CA . ARG A 1 84 ? 17.874 -1.224 -6.201 1.00 70.38 84 ARG A CA 1
ATOM 627 C C . ARG A 1 84 ? 16.881 -0.892 -5.083 1.00 70.38 84 ARG A C 1
ATOM 629 O O . ARG A 1 84 ? 15.681 -1.146 -5.190 1.00 70.38 84 ARG A O 1
ATOM 636 N N . LEU A 1 85 ? 17.413 -0.334 -4.001 1.00 64.44 85 LEU A N 1
ATOM 637 C CA . LEU A 1 85 ? 16.666 0.192 -2.861 1.00 64.44 85 LEU A CA 1
ATOM 638 C C . LEU A 1 85 ? 16.863 1.705 -2.827 1.00 64.44 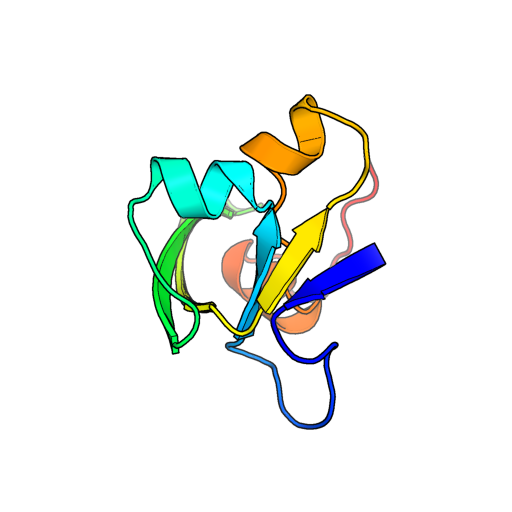85 LEU A C 1
ATOM 640 O O . LEU A 1 85 ? 18.002 2.168 -2.783 1.00 64.44 85 LEU A O 1
ATOM 644 N N . SER A 1 86 ? 15.769 2.462 -2.849 1.00 64.62 86 SER A N 1
ATOM 645 C CA . SER A 1 86 ? 15.814 3.894 -2.558 1.00 64.62 86 SER A CA 1
ATOM 646 C C . SER A 1 86 ? 15.668 4.087 -1.054 1.00 64.62 86 SER A C 1
ATOM 648 O O . SER A 1 86 ? 14.676 3.650 -0.473 1.00 64.62 86 SER A O 1
ATOM 650 N N . VAL A 1 87 ? 16.652 4.733 -0.433 1.00 43.41 87 VAL A N 1
ATOM 651 C CA . VAL A 1 87 ? 16.558 5.242 0.938 1.00 43.41 87 VAL A CA 1
ATOM 652 C C . VAL A 1 87 ? 16.519 6.759 0.814 1.00 43.41 87 VAL A C 1
ATOM 654 O O . VAL A 1 87 ? 17.502 7.360 0.383 1.00 43.41 87 VAL A O 1
ATOM 657 N N . ILE A 1 88 ? 15.356 7.340 1.099 1.00 44.81 88 ILE A N 1
ATOM 658 C CA . ILE A 1 88 ? 15.174 8.782 1.308 1.00 44.81 88 ILE A CA 1
ATOM 659 C C . ILE A 1 88 ? 15.119 9.055 2.803 1.00 44.81 88 ILE A C 1
ATOM 661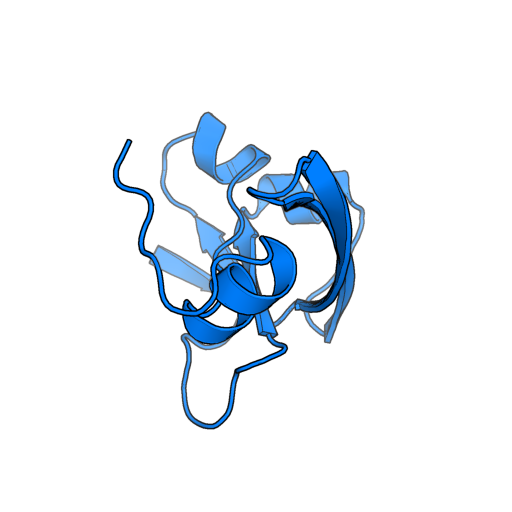 O O . ILE A 1 88 ? 14.532 8.212 3.519 1.00 44.81 88 ILE A O 1
#